Protein AF-A0A6J1WD34-F1 (afdb_monomer_lite)

Organism: NCBI:txid8663

pLDDT: mean 87.08, std 13.47, range [46.47, 98.19]

InterPro domains:
  IPR000719 Protein kinase domain [PF00069] (3-119)
  I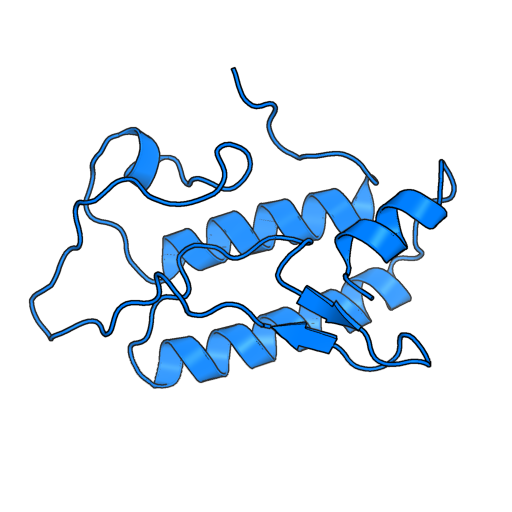PR000719 Protein kinase domain [PS50011] (1-121)
  IPR000719 Protein kinase domain [SM00220] (1-118)
  IPR008271 Serine/threonine-protein kinase, active site [PS00108] (39-51)
  IPR011009 Protein kinase-like domain superfamily [SSF56112] (1-119)
  IPR051997 Serine/threonine-protein kinase NEK [PTHR44535] (1-121)

Sequence (121 aa):
GTLAEFIHKRGNSLLDEETILHFFVQILLALHHVHAKQILHRDLKTQNILLDKHHTTLKIGDFGISKILSSKSKAYTVVGTPCYISPELCEGKPYNQKSDIWALGCVLYELASLKRAFEAA

Radius of gyration: 14.38 Å; chains: 1; bounding box: 38×21×40 Å

Foldseek 3Di:
DFQLVVLVVCPQPADDPVLLVQVLVLVVVQLVVCVVQQKDQLADARRQWDADPVSNHIDGHDSVVMDRDDPPDQDQDQDYDQLLADPCSVVSHRDGSVSVVSSSVQRSCCNGGVDGPDDDD

Structure (mmCIF, N/CA/C/O backbone):
data_AF-A0A6J1WD34-F1
#
_entry.id   AF-A0A6J1WD34-F1
#
loop_
_atom_site.group_PDB
_atom_site.id
_atom_site.type_symbol
_atom_site.label_atom_id
_atom_site.label_alt_id
_atom_site.label_comp_id
_atom_site.label_asym_id
_atom_site.label_entity_id
_atom_site.label_seq_id
_atom_site.pdbx_PDB_ins_code
_atom_site.Cartn_x
_atom_site.Cartn_y
_atom_site.Cartn_z
_atom_site.occupancy
_atom_site.B_iso_or_equiv
_atom_site.auth_seq_id
_atom_site.auth_comp_id
_atom_site.auth_asym_id
_atom_site.auth_atom_id
_atom_site.pdbx_PDB_model_num
ATOM 1 N N . GLY A 1 1 ? -9.732 13.173 0.255 1.00 90.69 1 GLY A N 1
ATOM 2 C CA . GLY A 1 1 ? -8.483 13.157 1.039 1.00 90.69 1 GLY A CA 1
ATOM 3 C C . GLY A 1 1 ? -7.698 11.916 0.691 1.00 90.69 1 GLY A C 1
ATOM 4 O O . GLY A 1 1 ? -8.150 11.146 -0.157 1.00 90.69 1 GLY A O 1
ATOM 5 N N . THR A 1 2 ? -6.544 11.721 1.313 1.00 96.31 2 THR A N 1
ATOM 6 C CA . THR A 1 2 ? -5.728 10.512 1.109 1.00 96.31 2 THR A CA 1
ATOM 7 C C . THR A 1 2 ? -6.132 9.398 2.075 1.00 96.31 2 THR A C 1
ATOM 9 O O . THR A 1 2 ? -6.750 9.647 3.114 1.00 96.31 2 THR A O 1
ATOM 12 N N . LEU A 1 3 ? -5.766 8.157 1.761 1.00 96.12 3 LEU A N 1
ATOM 13 C CA . LEU A 1 3 ? -5.929 7.032 2.676 1.00 96.12 3 LEU A CA 1
ATOM 14 C C . LEU A 1 3 ? -5.092 7.233 3.949 1.00 96.12 3 LEU A C 1
ATOM 16 O O . LEU A 1 3 ? -5.537 6.876 5.035 1.00 96.12 3 LEU A O 1
ATOM 20 N N . ALA A 1 4 ? -3.928 7.881 3.840 1.00 95.19 4 ALA A N 1
ATOM 21 C CA . ALA A 1 4 ? -3.111 8.265 4.991 1.00 95.19 4 ALA A CA 1
ATOM 22 C C . ALA A 1 4 ? -3.855 9.218 5.944 1.00 95.19 4 ALA A C 1
ATOM 24 O O . ALA A 1 4 ? -3.865 8.998 7.154 1.00 95.19 4 ALA A O 1
ATOM 25 N N . GLU A 1 5 ? -4.522 10.249 5.416 1.00 95.12 5 GLU A N 1
ATOM 26 C CA . GLU A 1 5 ? -5.353 11.157 6.222 1.00 95.12 5 GLU A CA 1
ATOM 27 C C . GLU A 1 5 ? -6.519 10.422 6.887 1.00 95.12 5 GLU A C 1
ATOM 29 O O . GLU A 1 5 ? -6.859 10.709 8.035 1.00 95.12 5 GLU A O 1
ATOM 34 N N . PHE A 1 6 ? -7.138 9.480 6.170 1.00 95.12 6 PHE A N 1
ATOM 35 C CA . PHE A 1 6 ? -8.225 8.662 6.699 1.00 95.12 6 PHE A CA 1
ATOM 36 C C . PHE A 1 6 ? -7.760 7.797 7.877 1.00 95.12 6 PHE A C 1
ATOM 38 O O . PHE A 1 6 ? -8.377 7.849 8.939 1.00 95.12 6 PHE A O 1
ATOM 45 N N . ILE A 1 7 ? -6.644 7.075 7.724 1.00 94.31 7 ILE A N 1
ATOM 46 C CA . ILE A 1 7 ? -6.031 6.257 8.783 1.00 94.31 7 ILE A CA 1
ATOM 47 C C . ILE A 1 7 ? -5.653 7.134 9.982 1.00 94.31 7 ILE A C 1
ATOM 49 O O . ILE A 1 7 ? -5.998 6.808 11.113 1.00 94.31 7 ILE A O 1
ATOM 53 N N . HIS A 1 8 ? -5.017 8.287 9.753 1.00 92.81 8 HIS A N 1
ATOM 54 C CA . HIS A 1 8 ? -4.606 9.185 10.833 1.00 92.81 8 HIS A CA 1
ATOM 55 C C . HIS A 1 8 ? -5.797 9.692 11.665 1.00 92.81 8 HIS A C 1
ATOM 57 O O . HIS A 1 8 ? -5.732 9.730 12.893 1.00 92.81 8 HIS A O 1
ATOM 63 N N . LYS A 1 9 ? -6.923 10.014 11.014 1.00 94.00 9 LYS A N 1
ATOM 64 C CA . LYS A 1 9 ? -8.153 10.461 11.690 1.00 94.00 9 LYS A CA 1
ATOM 65 C C . LYS A 1 9 ? -8.818 9.379 12.548 1.00 94.00 9 LYS A C 1
ATOM 67 O O . LYS A 1 9 ? -9.636 9.726 13.396 1.00 94.00 9 LYS A O 1
ATOM 72 N N . ARG A 1 10 ? -8.483 8.095 12.366 1.00 91.81 10 ARG A N 1
ATOM 73 C CA . ARG A 1 10 ? -8.979 7.001 13.224 1.00 91.81 10 ARG A CA 1
ATOM 74 C C . ARG A 1 10 ? -8.360 7.018 14.623 1.00 91.81 10 ARG A C 1
ATOM 76 O O . ARG A 1 10 ? -8.938 6.430 15.539 1.00 91.81 10 ARG A O 1
ATOM 83 N N . GLY A 1 11 ? -7.204 7.664 14.805 1.00 87.81 11 GLY A N 1
ATOM 84 C CA . GLY A 1 11 ? -6.457 7.621 16.062 1.00 87.81 11 GLY A CA 1
ATOM 85 C C . GLY A 1 11 ? -6.078 6.181 16.420 1.00 87.81 11 GLY A C 1
ATOM 86 O O . GLY A 1 11 ? -5.279 5.569 15.724 1.00 87.81 11 GLY A O 1
ATOM 87 N N . ASN A 1 12 ? -6.690 5.632 17.475 1.00 89.00 12 ASN A N 1
ATOM 88 C CA . ASN A 1 12 ? -6.480 4.246 17.927 1.00 89.00 12 ASN A CA 1
ATOM 89 C C . ASN A 1 12 ? -7.657 3.305 17.603 1.00 89.00 12 ASN A C 1
ATOM 91 O O . ASN A 1 12 ? -7.682 2.164 18.062 1.00 89.00 12 ASN A O 1
ATOM 95 N N . SER A 1 13 ? -8.659 3.769 16.850 1.00 95.62 13 SER A N 1
ATOM 96 C CA . SER A 1 13 ? -9.820 2.954 16.484 1.00 95.62 13 SER A CA 1
ATOM 97 C C . SER A 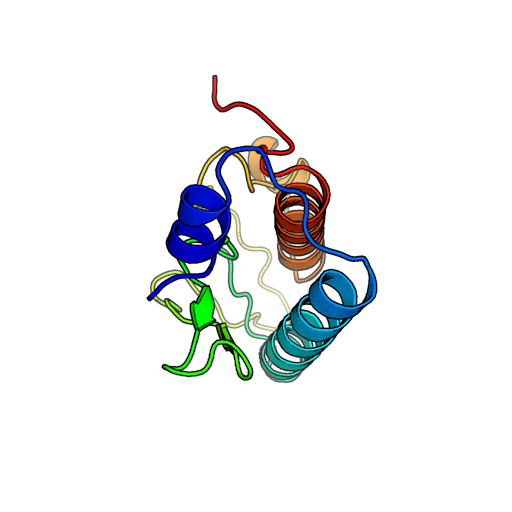1 13 ? -9.525 2.135 15.227 1.00 95.62 13 SER A C 1
ATOM 99 O O . SER A 1 13 ? -9.638 2.639 14.106 1.00 95.62 13 SER A O 1
ATOM 101 N N . LEU A 1 14 ? -9.146 0.867 15.413 1.00 96.00 14 LEU A N 1
ATOM 102 C CA . LEU A 1 14 ? -8.874 -0.065 14.313 1.00 96.00 14 LEU A CA 1
ATOM 103 C C . LEU A 1 14 ? -10.059 -0.158 13.345 1.00 96.00 14 LEU A C 1
ATOM 105 O O . LEU A 1 14 ? -11.213 0.028 13.740 1.00 96.00 14 LEU A O 1
ATOM 109 N N . LEU A 1 15 ? -9.760 -0.398 12.071 1.00 96.00 15 LEU A N 1
ATOM 110 C CA . LEU A 1 15 ? -10.770 -0.686 11.057 1.00 96.00 15 LEU A CA 1
ATOM 111 C C . LEU A 1 15 ? -11.268 -2.123 11.232 1.00 96.00 15 LEU A C 1
ATOM 113 O O . LEU A 1 15 ? -10.508 -3.005 11.631 1.00 96.00 15 LEU A O 1
ATOM 117 N N . ASP A 1 16 ? -12.539 -2.351 10.930 1.00 96.81 16 ASP A N 1
ATOM 118 C CA . ASP A 1 16 ? -13.072 -3.698 10.783 1.00 96.81 16 ASP A CA 1
ATOM 119 C C . ASP A 1 16 ? -12.511 -4.370 9.521 1.00 96.81 16 ASP A C 1
ATOM 121 O O . ASP A 1 16 ? -12.131 -3.718 8.544 1.00 96.81 16 ASP A O 1
ATOM 125 N N . GLU A 1 17 ? -12.459 -5.699 9.556 1.00 97.62 17 GLU A N 1
ATOM 126 C CA . GLU A 1 17 ? -11.895 -6.510 8.479 1.00 97.62 17 GLU A CA 1
ATOM 127 C C . GLU A 1 17 ? -12.630 -6.308 7.149 1.00 97.62 17 GLU A C 1
ATOM 129 O O . GLU A 1 17 ? -11.990 -6.251 6.101 1.00 97.62 17 GLU A O 1
ATOM 134 N N . GLU A 1 18 ? -13.951 -6.127 7.180 1.00 97.38 18 GLU A N 1
ATOM 135 C CA . GLU A 1 18 ? -14.758 -5.904 5.980 1.00 97.38 18 GLU A CA 1
ATOM 136 C C . GLU A 1 18 ? -14.342 -4.613 5.262 1.00 97.38 18 GLU A C 1
ATOM 138 O O . GLU A 1 18 ? -14.065 -4.629 4.061 1.00 97.38 18 GLU A O 1
ATOM 143 N N . THR A 1 19 ? -14.187 -3.514 6.003 1.00 96.12 19 THR A N 1
ATOM 144 C CA . THR A 1 19 ? -13.678 -2.243 5.470 1.00 96.12 19 THR A CA 1
ATOM 145 C C . THR A 1 19 ? -12.254 -2.386 4.930 1.00 96.12 19 THR A C 1
ATOM 147 O O . THR A 1 19 ? -11.947 -1.876 3.846 1.00 96.12 19 THR A O 1
ATOM 150 N N . ILE A 1 20 ? -11.378 -3.100 5.649 1.00 97.88 20 ILE A N 1
ATOM 151 C CA . ILE A 1 20 ? -9.997 -3.347 5.206 1.00 97.88 20 ILE A CA 1
ATOM 152 C C . ILE A 1 20 ? -9.993 -4.103 3.876 1.00 97.88 20 ILE A C 1
ATOM 154 O O . ILE A 1 20 ? -9.315 -3.680 2.938 1.00 97.88 20 ILE A O 1
ATOM 158 N N . LEU A 1 21 ? -10.761 -5.189 3.768 1.00 98.00 21 LEU A N 1
ATOM 159 C CA . LEU A 1 21 ? -10.853 -6.003 2.558 1.00 98.00 21 LEU A CA 1
ATOM 160 C C . LEU A 1 21 ? -11.481 -5.225 1.399 1.00 98.00 21 LEU A C 1
ATOM 162 O O . LEU A 1 21 ? -10.984 -5.310 0.275 1.00 98.00 21 LEU A O 1
ATOM 166 N N . HIS A 1 22 ? -12.508 -4.413 1.664 1.00 97.25 22 HIS A N 1
ATOM 167 C CA . HIS A 1 22 ? -13.140 -3.558 0.657 1.00 97.25 22 HIS A CA 1
ATOM 168 C C . HIS A 1 22 ? -12.144 -2.578 0.027 1.00 97.25 22 HIS A C 1
ATOM 170 O O . HIS A 1 22 ? -12.105 -2.417 -1.197 1.00 97.25 22 HIS A O 1
ATOM 176 N N . PHE A 1 23 ? -11.289 -1.951 0.838 1.00 98.00 23 PHE A N 1
ATOM 177 C CA . PHE A 1 23 ? -10.208 -1.112 0.321 1.00 98.00 23 PHE A CA 1
ATOM 178 C C . PHE A 1 23 ? -9.123 -1.946 -0.362 1.00 98.00 23 PHE A C 1
ATOM 180 O O . PHE A 1 23 ? -8.711 -1.642 -1.482 1.00 98.00 23 PHE A O 1
ATOM 187 N N . PHE A 1 24 ? -8.679 -3.033 0.259 1.00 98.06 24 PHE A N 1
ATOM 188 C CA . PHE A 1 24 ? -7.603 -3.859 -0.278 1.00 98.06 24 PHE A CA 1
ATOM 189 C C . PHE A 1 24 ? -7.918 -4.400 -1.680 1.00 98.06 24 PHE A C 1
ATOM 191 O O . PHE A 1 24 ? -7.084 -4.296 -2.582 1.00 98.06 24 PHE A O 1
ATOM 198 N N . VAL A 1 25 ? -9.143 -4.889 -1.902 1.00 98.12 25 VAL A N 1
ATOM 199 C CA . VAL A 1 25 ? -9.602 -5.386 -3.208 1.00 98.12 25 VAL A CA 1
ATOM 200 C C . VAL A 1 25 ? -9.557 -4.290 -4.270 1.00 98.12 25 VAL A C 1
ATOM 202 O O . VAL A 1 25 ? -9.051 -4.523 -5.367 1.00 98.12 25 VAL A O 1
ATOM 205 N N . GLN A 1 26 ? -10.026 -3.078 -3.967 1.00 98.19 26 GLN A N 1
ATOM 206 C CA . GLN A 1 26 ? -9.979 -1.977 -4.932 1.00 98.19 26 GLN A CA 1
ATOM 207 C C . GLN A 1 26 ? -8.536 -1.581 -5.289 1.00 98.19 26 GLN A C 1
ATOM 209 O O . GLN A 1 26 ? -8.249 -1.330 -6.462 1.00 98.19 26 GLN A O 1
ATOM 214 N N . ILE A 1 27 ? -7.617 -1.557 -4.312 1.00 97.94 27 ILE A N 1
ATOM 215 C CA . ILE A 1 27 ? -6.199 -1.238 -4.563 1.00 97.94 27 ILE A CA 1
ATOM 216 C C . ILE A 1 27 ? -5.583 -2.331 -5.438 1.00 97.94 27 ILE A C 1
ATOM 218 O O . ILE A 1 27 ? -4.912 -2.026 -6.422 1.00 97.94 27 ILE A O 1
ATOM 222 N N . LEU A 1 28 ? -5.857 -3.599 -5.124 1.00 97.44 28 LEU A N 1
ATOM 223 C CA . LEU A 1 28 ? -5.371 -4.744 -5.886 1.00 97.44 28 LEU A CA 1
ATOM 224 C C . LEU A 1 28 ? -5.874 -4.721 -7.337 1.00 97.44 28 LEU A C 1
ATOM 226 O O . LEU A 1 28 ? -5.084 -4.930 -8.255 1.00 97.44 28 LEU A O 1
ATOM 230 N N . LEU A 1 29 ? -7.157 -4.420 -7.564 1.00 98.00 29 LEU A N 1
ATOM 231 C CA . LEU A 1 29 ? -7.737 -4.301 -8.908 1.00 98.00 29 LEU A CA 1
ATOM 232 C C . LEU A 1 29 ? -7.113 -3.148 -9.704 1.00 98.00 29 LEU A C 1
ATOM 234 O O . LEU A 1 29 ? -6.780 -3.311 -10.882 1.00 98.00 29 LEU A O 1
ATOM 238 N N . ALA A 1 30 ? -6.915 -1.993 -9.066 1.00 96.69 30 ALA A N 1
ATOM 239 C CA . ALA A 1 30 ? -6.247 -0.857 -9.690 1.00 96.69 30 ALA A CA 1
ATOM 240 C C . ALA A 1 30 ? -4.791 -1.194 -10.049 1.00 96.69 30 ALA A C 1
ATOM 242 O O . ALA A 1 30 ? -4.354 -0.933 -11.171 1.00 96.69 30 ALA A O 1
ATOM 243 N N . LEU A 1 31 ? -4.057 -1.837 -9.140 1.00 96.12 31 LEU A N 1
ATOM 244 C CA . LEU A 1 31 ? -2.672 -2.237 -9.372 1.00 96.12 31 LEU A CA 1
ATOM 245 C C . LEU A 1 31 ? -2.565 -3.306 -10.468 1.00 96.12 31 LEU A C 1
ATOM 247 O O . LEU A 1 31 ? -1.719 -3.197 -11.354 1.00 96.12 31 LEU A O 1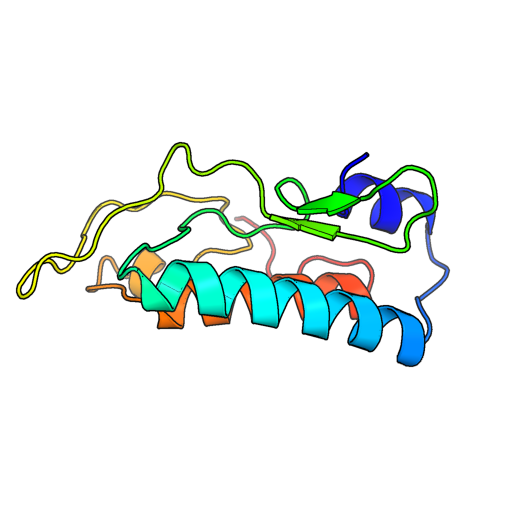
ATOM 251 N N . HIS A 1 32 ? -3.481 -4.276 -10.485 1.00 96.25 32 HIS A N 1
ATOM 252 C CA . HIS A 1 32 ? -3.590 -5.267 -11.552 1.00 96.25 32 HIS A CA 1
ATOM 253 C C . HIS A 1 32 ? -3.777 -4.602 -12.925 1.00 96.25 32 HIS A C 1
ATOM 255 O O . HIS A 1 32 ? -3.094 -4.951 -13.887 1.00 96.25 32 HIS A O 1
ATOM 261 N N . HIS A 1 33 ? -4.643 -3.588 -13.017 1.00 95.75 33 HIS A N 1
ATOM 262 C CA . HIS A 1 33 ? -4.869 -2.837 -14.255 1.00 95.75 33 HIS A CA 1
ATOM 263 C C . HIS A 1 33 ? -3.626 -2.075 -14.750 1.00 95.75 33 HIS A C 1
ATOM 265 O O . HIS A 1 33 ? -3.424 -1.940 -15.965 1.00 95.75 33 HIS A O 1
ATOM 271 N N . VAL A 1 34 ? -2.812 -1.560 -13.825 1.00 93.38 34 VAL A N 1
ATOM 272 C CA . VAL A 1 34 ? -1.533 -0.888 -14.106 1.00 93.38 34 VAL A CA 1
ATOM 273 C C . VAL A 1 34 ? -0.500 -1.907 -14.597 1.00 93.38 34 VAL A C 1
ATOM 275 O O . VAL A 1 34 ? 0.090 -1.735 -15.666 1.00 93.38 34 VAL A O 1
ATOM 278 N N . HIS A 1 35 ? -0.346 -3.022 -13.881 1.00 93.69 35 HIS A N 1
ATOM 279 C CA . HIS A 1 35 ? 0.584 -4.102 -14.224 1.00 93.69 35 HIS A CA 1
ATOM 280 C C . HIS A 1 35 ? 0.252 -4.773 -15.560 1.00 93.69 35 HIS A C 1
ATOM 282 O O . HIS A 1 35 ? 1.165 -5.096 -16.322 1.00 93.69 35 HIS A O 1
ATOM 288 N N . ALA A 1 36 ? -1.032 -4.907 -15.906 1.00 94.00 36 ALA A N 1
ATOM 289 C CA . ALA A 1 36 ? -1.472 -5.430 -17.202 1.00 94.00 36 ALA A CA 1
ATOM 290 C C . ALA A 1 36 ? -0.970 -4.587 -18.391 1.00 94.00 36 ALA A C 1
ATOM 292 O O . ALA A 1 36 ? -0.796 -5.107 -19.490 1.00 94.00 36 ALA A O 1
ATOM 293 N N . LYS A 1 37 ? -0.677 -3.298 -18.171 1.00 92.00 37 LYS A N 1
ATOM 294 C CA . LYS A 1 37 ? -0.085 -2.389 -19.171 1.00 92.00 37 LYS A CA 1
ATOM 295 C C . LYS A 1 37 ? 1.439 -2.355 -19.126 1.00 92.00 37 LYS A C 1
ATOM 297 O O . LYS A 1 37 ? 2.040 -1.471 -19.727 1.00 92.00 37 LYS A O 1
ATOM 302 N N . GLN A 1 38 ? 2.064 -3.286 -18.404 1.00 88.25 38 GLN A N 1
ATOM 303 C CA . GLN A 1 38 ? 3.507 -3.307 -18.173 1.00 88.25 38 GLN A CA 1
ATOM 304 C C . GLN A 1 38 ? 4.017 -2.034 -17.480 1.00 88.25 38 GLN A C 1
ATOM 306 O O . GLN A 1 38 ? 5.161 -1.642 -17.672 1.00 88.25 38 GLN A O 1
ATOM 311 N N . ILE A 1 39 ? 3.190 -1.376 -16.665 1.00 89.19 39 ILE A N 1
ATOM 312 C CA . ILE A 1 39 ? 3.590 -0.196 -15.892 1.00 89.19 39 ILE A CA 1
ATOM 313 C C . ILE A 1 39 ? 3.910 -0.634 -14.461 1.00 89.19 39 ILE A C 1
ATOM 315 O O . ILE A 1 39 ? 3.180 -1.435 -13.884 1.00 89.19 39 ILE A O 1
ATOM 319 N N . LEU A 1 40 ? 4.995 -0.109 -13.892 1.00 89.25 40 LEU A N 1
ATOM 320 C CA . LEU A 1 40 ? 5.289 -0.169 -12.459 1.00 89.25 40 LEU A CA 1
ATOM 321 C C . LEU A 1 40 ? 4.880 1.133 -11.786 1.00 89.25 40 LEU A C 1
ATOM 323 O O . LEU A 1 40 ? 5.224 2.199 -12.304 1.00 89.25 40 LEU A O 1
ATOM 327 N N . HIS A 1 41 ? 4.228 1.048 -10.627 1.00 89.81 41 HIS A N 1
ATOM 328 C CA . HIS A 1 41 ? 3.836 2.232 -9.867 1.00 89.81 41 HIS A CA 1
ATOM 329 C C . HIS A 1 41 ? 5.045 2.886 -9.184 1.00 89.81 41 HIS A C 1
ATOM 331 O O . HIS A 1 41 ? 5.299 4.071 -9.396 1.00 89.81 41 HIS A O 1
ATOM 337 N N . ARG A 1 42 ? 5.831 2.096 -8.432 1.00 87.00 42 ARG A N 1
ATOM 338 C CA . ARG A 1 42 ? 7.079 2.468 -7.726 1.00 87.00 42 ARG A CA 1
ATOM 339 C C . ARG A 1 42 ? 6.956 3.401 -6.516 1.00 87.00 42 ARG A C 1
ATOM 341 O O . ARG A 1 42 ? 7.904 3.464 -5.745 1.00 87.00 42 ARG A O 1
ATOM 348 N N . ASP A 1 43 ? 5.828 4.079 -6.311 1.00 87.12 43 ASP A N 1
ATOM 349 C CA . ASP A 1 43 ? 5.558 4.841 -5.072 1.00 87.12 43 ASP A CA 1
ATOM 350 C C . ASP A 1 43 ? 4.184 4.514 -4.472 1.00 87.12 43 ASP A C 1
ATOM 352 O O . ASP A 1 43 ? 3.395 5.398 -4.143 1.00 87.12 43 ASP A O 1
ATOM 356 N N . LEU A 1 44 ? 3.825 3.227 -4.425 1.00 93.88 44 LEU A N 1
ATOM 357 C CA . LEU A 1 44 ? 2.543 2.830 -3.844 1.00 93.88 44 LEU A CA 1
ATOM 358 C C . LEU A 1 44 ? 2.608 3.017 -2.322 1.00 93.88 44 LEU A C 1
ATOM 360 O O . LEU A 1 44 ? 3.376 2.344 -1.643 1.00 93.88 44 LEU A O 1
ATOM 364 N N . LYS A 1 45 ? 1.804 3.941 -1.793 1.00 92.94 45 LYS A N 1
ATOM 365 C CA . LYS A 1 45 ? 1.730 4.269 -0.363 1.00 92.94 45 LYS A CA 1
ATOM 366 C C . LYS A 1 45 ? 0.375 4.872 -0.019 1.00 92.94 45 LYS A C 1
ATOM 368 O O . LYS A 1 45 ? -0.318 5.380 -0.900 1.00 92.94 45 LYS A O 1
ATOM 373 N N . THR A 1 46 ? 0.015 4.891 1.262 1.00 94.50 46 THR A N 1
ATOM 374 C CA . THR A 1 46 ? -1.282 5.415 1.734 1.00 94.50 46 THR A CA 1
ATOM 375 C C . THR A 1 46 ? -1.511 6.892 1.369 1.00 94.50 46 THR A C 1
ATOM 377 O O . THR A 1 46 ? -2.651 7.312 1.178 1.00 94.50 46 THR A O 1
ATOM 380 N N . GLN A 1 47 ? -0.449 7.685 1.188 1.00 94.62 47 GLN A N 1
ATOM 381 C CA . GLN A 1 47 ? -0.539 9.084 0.733 1.00 94.62 47 GLN A CA 1
ATOM 382 C C . GLN A 1 47 ? -0.915 9.217 -0.751 1.00 94.62 47 GLN A C 1
ATOM 384 O O . GLN A 1 47 ? -1.554 10.192 -1.132 1.00 94.62 47 GLN A O 1
ATOM 389 N N . ASN A 1 48 ? -0.571 8.222 -1.572 1.00 95.38 48 ASN A N 1
ATOM 390 C CA . ASN A 1 48 ? -0.843 8.217 -3.012 1.00 95.38 48 ASN A CA 1
ATOM 391 C C . ASN A 1 48 ? -2.144 7.473 -3.351 1.00 95.38 48 ASN A C 1
ATOM 393 O O . ASN A 1 48 ? -2.446 7.230 -4.515 1.00 95.38 48 ASN A O 1
ATOM 397 N N . ILE A 1 49 ? -2.941 7.106 -2.346 1.00 96.94 49 ILE A N 1
ATOM 398 C CA . ILE A 1 49 ? -4.263 6.506 -2.529 1.00 96.94 49 ILE A CA 1
ATOM 399 C C . ILE A 1 49 ? -5.299 7.544 -2.118 1.00 96.94 49 ILE A C 1
ATOM 401 O O . ILE A 1 49 ? -5.309 8.010 -0.981 1.00 96.94 49 ILE A O 1
ATOM 405 N N . LEU A 1 50 ? -6.165 7.918 -3.052 1.00 97.12 50 LEU A N 1
ATOM 406 C CA . LEU A 1 50 ? -7.194 8.931 -2.855 1.00 97.12 50 LEU A CA 1
ATOM 407 C C . LEU A 1 50 ? -8.531 8.269 -2.546 1.00 97.12 50 LEU A C 1
ATOM 409 O O . LEU A 1 50 ? -8.896 7.288 -3.190 1.00 97.12 50 LEU A O 1
ATOM 413 N N . LEU A 1 51 ? -9.268 8.852 -1.605 1.00 96.81 51 LEU A N 1
ATOM 414 C CA . LEU A 1 51 ? -10.635 8.472 -1.267 1.00 96.81 51 LEU A CA 1
ATOM 415 C C . LEU A 1 51 ? -11.621 9.529 -1.762 1.00 96.81 51 LEU A C 1
ATOM 417 O O . LEU A 1 51 ? -11.364 10.739 -1.669 1.00 96.81 51 LEU A O 1
ATOM 421 N N . ASP A 1 52 ? -12.764 9.060 -2.256 1.00 95.06 52 ASP A N 1
ATOM 422 C CA . ASP A 1 52 ? -13.901 9.913 -2.573 1.00 95.06 52 ASP A CA 1
ATOM 423 C C . ASP A 1 52 ? -14.528 10.522 -1.304 1.00 95.06 52 ASP A C 1
ATOM 425 O O . ASP A 1 52 ? -14.186 10.173 -0.173 1.00 95.06 52 ASP A O 1
ATOM 429 N N . LYS A 1 53 ? -15.472 11.452 -1.483 1.00 92.69 53 LYS A N 1
ATOM 430 C CA . LYS A 1 53 ? -16.114 12.164 -0.364 1.00 92.69 53 LYS A CA 1
ATOM 431 C C . LYS A 1 53 ? -16.892 11.246 0.588 1.00 92.69 53 LYS A C 1
ATOM 433 O O . LYS A 1 53 ? -17.116 11.634 1.729 1.00 92.69 53 LYS A O 1
ATOM 438 N N . HIS A 1 54 ? -17.315 10.070 0.120 1.00 92.94 54 HIS A N 1
ATOM 439 C CA . HIS A 1 54 ? -18.049 9.093 0.921 1.00 92.94 54 HIS A CA 1
ATOM 440 C C . HIS A 1 54 ? -17.155 7.992 1.512 1.00 92.94 54 HIS A C 1
ATOM 442 O O . HIS A 1 54 ? -17.666 7.145 2.235 1.00 92.94 54 HIS A O 1
ATOM 448 N N . HIS A 1 55 ? -15.847 7.997 1.228 1.00 91.56 55 HIS A N 1
ATOM 449 C CA . HIS A 1 55 ? -14.899 6.946 1.624 1.00 91.56 55 HIS A CA 1
ATOM 450 C C . HIS A 1 55 ? -15.319 5.533 1.176 1.00 91.56 55 HIS A C 1
ATOM 452 O O . HIS A 1 55 ? -15.056 4.547 1.858 1.00 91.56 55 HIS A O 1
ATOM 458 N N . THR A 1 56 ? -15.972 5.431 0.021 1.00 91.25 56 THR A N 1
ATOM 459 C CA . THR A 1 56 ? -16.450 4.163 -0.555 1.00 91.25 56 THR A CA 1
ATOM 460 C C . THR A 1 56 ? -15.589 3.707 -1.722 1.00 91.25 56 THR A C 1
ATOM 462 O O . THR A 1 56 ? -15.405 2.505 -1.932 1.00 91.25 56 THR A O 1
ATOM 465 N N . THR A 1 57 ? -15.058 4.671 -2.476 1.00 94.69 57 THR A N 1
ATOM 466 C CA . THR A 1 57 ? -14.284 4.442 -3.690 1.00 94.69 57 THR A CA 1
ATOM 467 C C . THR A 1 57 ? -12.881 4.982 -3.503 1.00 94.69 57 THR A C 1
ATOM 469 O O . THR A 1 57 ? -12.703 6.136 -3.102 1.00 94.69 57 THR A O 1
ATOM 472 N N . LEU A 1 58 ? -11.890 4.174 -3.872 1.00 95.75 58 LEU A N 1
ATOM 473 C CA . LEU A 1 58 ? -10.499 4.601 -3.906 1.00 95.75 58 LEU A CA 1
ATOM 474 C C . LEU A 1 58 ? -9.917 4.627 -5.313 1.00 95.75 58 LEU A C 1
ATOM 476 O O . LEU A 1 58 ? -10.370 3.937 -6.229 1.00 95.75 58 LEU A O 1
ATOM 480 N N . LYS A 1 59 ? -8.884 5.449 -5.479 1.00 94.75 59 LYS A N 1
ATOM 481 C CA . LYS A 1 59 ? -8.091 5.535 -6.705 1.00 94.75 59 LYS A CA 1
ATOM 482 C C . LYS A 1 59 ? -6.618 5.666 -6.351 1.00 94.75 59 LYS A C 1
ATOM 484 O O . LYS A 1 59 ? -6.256 6.484 -5.509 1.00 94.75 59 LYS A O 1
ATOM 489 N N . ILE A 1 60 ? -5.778 4.881 -7.018 1.00 94.81 60 ILE A N 1
ATOM 490 C CA . ILE A 1 60 ? -4.326 5.060 -6.968 1.00 94.81 60 ILE A CA 1
ATOM 491 C C . ILE A 1 60 ? -3.981 6.313 -7.783 1.00 94.81 60 ILE A C 1
ATOM 493 O O . ILE A 1 60 ? -4.447 6.467 -8.915 1.00 94.81 60 ILE A O 1
ATOM 497 N N . GLY A 1 61 ? -3.213 7.215 -7.186 1.00 89.75 61 GLY A N 1
ATOM 498 C CA . GLY A 1 61 ? -2.695 8.436 -7.790 1.00 89.75 61 GLY A CA 1
ATOM 499 C C . GLY A 1 61 ? -1.167 8.477 -7.761 1.00 89.75 61 GLY A C 1
ATOM 500 O O . GLY A 1 61 ? -0.525 7.550 -7.294 1.00 89.75 61 GLY A O 1
ATOM 501 N N . ASP A 1 62 ? -0.616 9.584 -8.257 1.00 83.06 62 ASP A N 1
ATOM 502 C CA . ASP A 1 62 ? 0.824 9.861 -8.363 1.00 83.06 62 ASP A CA 1
ATOM 503 C C . ASP A 1 62 ? 1.656 8.791 -9.096 1.00 83.06 62 ASP A C 1
ATOM 505 O O . ASP A 1 62 ? 2.397 7.993 -8.524 1.00 83.06 62 ASP A O 1
ATOM 509 N N . PHE A 1 63 ? 1.581 8.856 -10.426 1.00 79.88 63 PHE A N 1
ATOM 510 C CA . PHE A 1 63 ? 2.412 8.071 -11.336 1.00 79.88 63 PHE A CA 1
ATOM 511 C C . PHE A 1 63 ? 3.715 8.803 -11.719 1.00 79.88 63 PHE A C 1
ATOM 513 O O . PHE A 1 63 ? 4.342 8.462 -12.724 1.00 79.88 63 PHE A O 1
ATOM 520 N N . GLY A 1 64 ? 4.137 9.824 -10.957 1.00 64.94 64 GLY A N 1
ATOM 521 C CA . GLY A 1 64 ? 5.254 10.711 -11.314 1.00 64.94 64 GLY A CA 1
ATOM 522 C C . GLY A 1 64 ? 6.606 10.006 -11.468 1.00 64.94 64 GLY A C 1
ATOM 523 O O . GLY A 1 64 ? 7.470 10.473 -12.208 1.00 64.94 64 GLY A O 1
ATOM 524 N N . ILE A 1 65 ? 6.777 8.846 -10.827 1.00 64.56 65 ILE A N 1
ATOM 525 C CA . ILE A 1 65 ? 7.972 7.997 -10.956 1.00 64.56 65 ILE A CA 1
ATOM 526 C C . ILE A 1 65 ? 7.689 6.635 -11.600 1.00 64.56 65 ILE A C 1
ATOM 528 O O . ILE A 1 65 ? 8.566 5.760 -11.616 1.00 64.56 65 ILE A O 1
ATOM 532 N N . SER A 1 66 ? 6.485 6.437 -12.138 1.00 71.31 66 SER A N 1
ATOM 533 C CA . SER A 1 66 ? 6.097 5.182 -12.772 1.00 71.31 66 SER A CA 1
ATOM 534 C C . SER A 1 66 ? 6.922 4.900 -14.024 1.00 71.31 66 SER A C 1
ATOM 536 O O . SER A 1 66 ? 7.416 5.803 -14.700 1.00 71.31 66 SER A O 1
ATOM 538 N N . LYS A 1 67 ? 7.117 3.616 -14.332 1.00 72.75 67 LYS A N 1
ATOM 539 C CA . LYS A 1 67 ? 7.984 3.194 -15.440 1.00 72.75 67 LYS A CA 1
ATOM 540 C C . LYS A 1 67 ? 7.347 2.070 -16.242 1.00 72.75 67 LYS A C 1
ATOM 542 O O . LYS A 1 67 ? 6.916 1.077 -15.665 1.00 72.75 67 LYS A O 1
ATOM 547 N N . ILE A 1 68 ? 7.340 2.212 -17.568 1.00 74.94 68 ILE A N 1
ATOM 548 C CA . ILE A 1 68 ? 6.967 1.130 -18.485 1.00 74.94 68 ILE A CA 1
ATOM 549 C C . ILE A 1 68 ? 8.118 0.119 -18.531 1.00 74.94 68 ILE A C 1
ATOM 551 O O . ILE A 1 68 ? 9.269 0.478 -18.794 1.00 74.94 68 ILE A O 1
ATOM 555 N N . LEU A 1 69 ? 7.806 -1.146 -18.277 1.00 63.03 69 LEU A N 1
ATOM 556 C CA . LEU A 1 69 ? 8.700 -2.273 -18.478 1.00 63.03 69 LEU A CA 1
ATOM 557 C C . LEU A 1 69 ? 8.791 -2.561 -19.981 1.00 63.03 69 LEU A C 1
ATOM 559 O O . LEU A 1 69 ? 7.854 -3.057 -20.597 1.00 63.03 69 LEU A O 1
ATOM 563 N N . SER A 1 70 ? 9.936 -2.250 -20.582 1.00 56.97 70 SER A N 1
ATOM 564 C CA . SER A 1 70 ? 10.327 -2.818 -21.874 1.00 56.97 70 SER A CA 1
ATOM 565 C C . SER A 1 70 ? 10.827 -4.249 -21.650 1.00 56.97 70 SER A C 1
ATOM 567 O O . SER A 1 70 ? 11.326 -4.565 -20.570 1.00 56.97 70 SER A O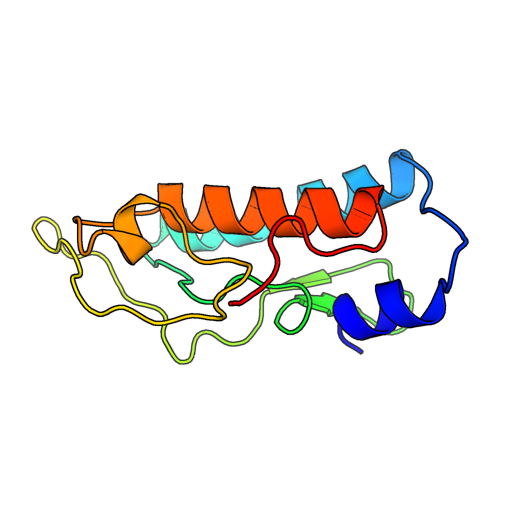 1
ATOM 569 N N . SER A 1 71 ? 10.742 -5.123 -22.657 1.00 48.59 71 SER A N 1
ATOM 570 C CA . SER A 1 71 ? 10.989 -6.579 -22.567 1.00 48.59 71 SER A CA 1
ATOM 571 C C . SER A 1 71 ? 12.379 -7.005 -22.050 1.00 48.59 71 SER A C 1
ATOM 573 O O . SER A 1 71 ? 12.633 -8.193 -21.866 1.00 48.59 71 SER A O 1
ATOM 575 N N . LYS A 1 72 ? 13.279 -6.052 -21.773 1.00 48.56 72 LYS A N 1
ATOM 576 C CA . LYS A 1 72 ? 14.606 -6.258 -21.167 1.00 48.56 72 LYS A CA 1
ATOM 577 C C . LYS A 1 72 ? 14.904 -5.344 -19.969 1.00 48.56 72 LYS A C 1
ATOM 579 O O . LYS A 1 72 ? 16.000 -5.404 -19.415 1.00 48.56 72 LYS A O 1
ATOM 584 N N . SER A 1 73 ? 13.987 -4.463 -19.569 1.00 46.47 73 SER A N 1
ATOM 585 C CA . SER A 1 73 ? 14.304 -3.387 -18.630 1.00 46.47 73 SER A CA 1
ATOM 586 C C . SER A 1 73 ? 14.107 -3.820 -17.182 1.00 46.47 73 SER A C 1
ATOM 588 O O . SER A 1 73 ? 13.048 -3.626 -16.589 1.00 46.47 73 SER A O 1
ATOM 590 N N . LYS A 1 74 ? 15.178 -4.341 -16.592 1.00 52.84 74 LYS A N 1
ATOM 591 C CA . LYS A 1 74 ? 15.416 -4.202 -15.156 1.00 52.84 74 LYS A CA 1
ATOM 592 C C . LYS A 1 74 ? 15.639 -2.717 -14.881 1.00 52.84 74 LYS A C 1
ATOM 594 O O . LYS A 1 74 ? 16.367 -2.050 -15.619 1.00 52.84 74 LYS A O 1
ATOM 599 N N . ALA A 1 75 ? 14.955 -2.166 -13.892 1.00 56.66 75 ALA A N 1
ATOM 600 C CA . ALA A 1 75 ? 15.201 -0.800 -13.467 1.00 56.66 75 ALA A CA 1
ATOM 601 C C . ALA A 1 75 ? 16.068 -0.827 -12.198 1.00 56.66 75 ALA A C 1
ATOM 603 O O . ALA A 1 75 ? 16.004 -1.782 -11.432 1.00 56.66 75 ALA A O 1
ATOM 604 N N . TYR A 1 76 ? 16.942 0.171 -12.045 1.00 53.56 76 TYR A N 1
ATOM 605 C CA . TYR A 1 76 ? 18.053 0.141 -11.077 1.00 53.56 76 TYR A CA 1
ATOM 606 C C . TYR A 1 76 ? 18.084 1.365 -10.145 1.00 53.56 76 TYR A C 1
ATOM 608 O O . TYR A 1 76 ? 18.880 1.416 -9.218 1.00 53.56 76 TYR A O 1
ATOM 616 N N . THR A 1 77 ? 17.234 2.370 -10.379 1.00 57.06 77 THR A N 1
ATOM 617 C CA . THR A 1 77 ? 17.188 3.585 -9.552 1.00 57.06 77 THR A CA 1
ATOM 618 C C . THR A 1 77 ? 16.371 3.339 -8.288 1.00 57.06 77 THR A C 1
ATOM 620 O O . THR A 1 77 ? 15.169 3.068 -8.399 1.00 57.06 77 THR A O 1
ATOM 623 N N . VAL A 1 78 ? 17.010 3.492 -7.125 1.00 59.34 78 VAL A N 1
ATOM 624 C CA . VAL A 1 78 ? 16.343 3.550 -5.817 1.00 59.34 78 VAL A CA 1
ATOM 625 C C . VAL A 1 78 ? 15.484 4.811 -5.779 1.00 59.34 78 VAL A C 1
ATOM 627 O O . VAL A 1 78 ? 15.994 5.927 -5.833 1.00 59.34 78 VAL A O 1
ATOM 630 N N . VAL A 1 79 ? 14.170 4.627 -5.758 1.00 60.50 79 VAL A N 1
ATOM 631 C CA . VAL A 1 79 ? 13.168 5.686 -5.597 1.00 60.50 79 VAL A CA 1
ATOM 632 C C . VAL A 1 79 ? 12.025 5.133 -4.753 1.00 60.50 79 VAL A C 1
ATOM 634 O O . VAL A 1 79 ? 11.822 3.919 -4.730 1.00 60.50 79 VAL A O 1
ATOM 637 N N . GLY A 1 80 ? 11.269 6.021 -4.116 1.00 60.06 80 GLY A N 1
ATOM 638 C CA . GLY A 1 80 ? 10.122 5.671 -3.283 1.00 60.06 80 GLY A CA 1
ATOM 639 C C . GLY A 1 80 ? 10.287 6.157 -1.848 1.00 60.06 80 GLY A C 1
ATOM 640 O O . GLY A 1 80 ? 11.303 6.743 -1.471 1.00 60.06 80 GLY A O 1
ATOM 641 N N . THR A 1 81 ? 9.258 5.927 -1.043 1.00 72.38 81 THR A N 1
ATOM 642 C CA . THR A 1 81 ? 9.248 6.305 0.375 1.00 72.38 81 THR A CA 1
ATOM 643 C C . THR A 1 81 ? 9.859 5.174 1.216 1.00 72.38 81 THR A C 1
ATOM 645 O O . THR A 1 81 ? 9.338 4.063 1.122 1.00 72.38 81 THR A O 1
ATOM 648 N N . PRO A 1 82 ? 10.896 5.406 2.055 1.00 77.12 82 PRO A N 1
ATOM 649 C CA . PRO A 1 82 ? 11.694 4.349 2.700 1.00 77.12 82 PRO A CA 1
ATOM 650 C C . PRO A 1 82 ? 10.902 3.207 3.353 1.00 77.12 82 PRO A C 1
ATOM 652 O O . PRO A 1 82 ? 11.239 2.044 3.164 1.00 77.12 82 PRO A O 1
ATOM 655 N N . CYS A 1 83 ? 9.794 3.516 4.034 1.00 83.06 83 CYS A N 1
ATOM 656 C CA . CYS A 1 83 ? 8.939 2.532 4.715 1.00 83.06 83 CYS A CA 1
ATOM 657 C C . CYS A 1 83 ? 8.199 1.546 3.780 1.00 83.06 83 CYS A C 1
ATOM 659 O O . CYS A 1 83 ? 7.601 0.584 4.257 1.00 83.06 83 CYS A O 1
ATOM 661 N N . TYR A 1 84 ? 8.202 1.793 2.467 1.00 85.06 84 TYR A N 1
ATOM 662 C CA . TYR A 1 84 ? 7.520 0.984 1.445 1.00 85.06 84 TYR A CA 1
ATOM 663 C C . TYR A 1 84 ? 8.497 0.354 0.447 1.00 85.06 84 TYR A C 1
ATOM 665 O O . TYR A 1 84 ? 8.069 -0.328 -0.485 1.00 85.06 84 TYR A O 1
ATOM 673 N N . ILE A 1 85 ? 9.802 0.593 0.612 1.00 86.25 85 ILE A N 1
ATOM 674 C CA . ILE A 1 85 ? 10.825 0.070 -0.291 1.00 86.25 85 ILE A CA 1
ATOM 675 C C . ILE A 1 85 ? 10.973 -1.436 -0.052 1.00 86.25 85 ILE A C 1
ATOM 677 O O . ILE A 1 85 ? 11.084 -1.892 1.086 1.00 86.25 85 ILE A O 1
ATOM 681 N N . SER A 1 86 ? 10.947 -2.215 -1.133 1.00 89.81 86 SER A N 1
ATOM 682 C CA . SER A 1 86 ? 11.124 -3.664 -1.063 1.00 89.81 86 SER A CA 1
ATOM 683 C C . SER A 1 86 ? 12.596 -4.053 -0.856 1.00 89.81 86 SER A C 1
ATOM 685 O O . SER A 1 86 ? 13.489 -3.285 -1.232 1.00 89.81 86 SER A O 1
ATOM 687 N N . PRO A 1 87 ? 12.892 -5.244 -0.299 1.00 89.75 87 PRO A N 1
ATOM 688 C CA . PRO A 1 87 ? 14.266 -5.670 -0.028 1.00 89.75 87 PRO A CA 1
ATOM 689 C C . PRO A 1 87 ? 15.166 -5.616 -1.266 1.00 89.75 87 PRO A C 1
ATOM 691 O O . PRO A 1 87 ? 16.290 -5.125 -1.204 1.00 89.75 87 PRO A O 1
ATOM 694 N N . GLU A 1 88 ? 14.659 -6.038 -2.426 1.00 84.62 88 GLU A N 1
ATOM 695 C CA . GLU A 1 88 ? 15.414 -5.988 -3.674 1.00 84.62 88 GLU A CA 1
ATOM 696 C C . GLU A 1 88 ? 15.726 -4.556 -4.134 1.00 84.62 88 GLU A C 1
ATOM 698 O O . GLU A 1 88 ? 16.795 -4.326 -4.694 1.00 84.62 88 GLU A O 1
ATOM 703 N N . LEU A 1 89 ? 14.853 -3.579 -3.864 1.00 83.62 89 LEU A N 1
ATOM 704 C CA . LEU A 1 89 ? 15.144 -2.168 -4.133 1.00 83.62 89 LEU A CA 1
ATOM 705 C C . LEU A 1 89 ? 16.219 -1.626 -3.181 1.00 83.62 89 LEU A C 1
ATOM 707 O O . LEU A 1 89 ? 17.120 -0.926 -3.643 1.00 83.62 89 LEU A O 1
ATOM 711 N N . CYS A 1 90 ? 16.164 -1.973 -1.890 1.00 83.12 90 CYS A N 1
ATOM 712 C CA . CYS A 1 90 ? 17.190 -1.598 -0.906 1.00 83.12 90 CYS A CA 1
ATOM 713 C C . CYS A 1 90 ? 18.574 -2.144 -1.282 1.00 83.12 90 CYS A C 1
ATOM 715 O O . CYS A 1 90 ? 19.584 -1.464 -1.130 1.00 83.12 90 CYS A O 1
ATOM 717 N N . GLU A 1 91 ? 18.617 -3.363 -1.815 1.00 84.06 91 GLU A N 1
ATOM 718 C CA . GLU A 1 91 ? 19.847 -4.039 -2.232 1.00 84.06 91 GLU A CA 1
ATOM 719 C C . GLU A 1 91 ? 20.327 -3.625 -3.637 1.00 84.06 91 GLU A C 1
ATOM 721 O O . GLU A 1 91 ? 21.285 -4.201 -4.157 1.00 84.06 91 GLU A O 1
ATOM 726 N N . GLY A 1 92 ? 19.656 -2.669 -4.295 1.00 79.12 92 GLY A N 1
ATOM 727 C CA . GLY A 1 92 ? 19.979 -2.247 -5.664 1.00 79.12 92 GLY A CA 1
ATOM 728 C C . GLY A 1 92 ? 19.788 -3.355 -6.708 1.00 79.12 92 GLY A C 1
ATOM 729 O O . GLY A 1 92 ? 20.338 -3.291 -7.814 1.00 79.12 92 GLY A O 1
ATOM 730 N N . LYS A 1 93 ? 19.028 -4.399 -6.364 1.00 80.88 93 LYS A N 1
ATOM 731 C CA . LYS A 1 93 ? 18.719 -5.516 -7.248 1.00 80.88 93 LYS A CA 1
ATOM 732 C C . LYS A 1 93 ? 17.640 -5.118 -8.258 1.00 80.88 93 LYS A C 1
ATOM 734 O O . LYS A 1 93 ? 16.866 -4.182 -8.055 1.00 80.88 93 LYS A O 1
ATOM 739 N N . PRO A 1 94 ? 17.555 -5.856 -9.375 1.00 76.12 94 PRO A N 1
ATOM 740 C CA . PRO A 1 94 ? 16.474 -5.689 -10.328 1.00 76.12 94 PRO A CA 1
ATOM 741 C C . PRO A 1 94 ? 15.102 -5.853 -9.680 1.00 76.12 94 PRO A C 1
ATOM 743 O O . PRO A 1 94 ? 14.785 -6.927 -9.173 1.00 76.12 94 PRO A O 1
ATOM 746 N N . TYR A 1 95 ? 14.276 -4.821 -9.782 1.00 77.69 95 TYR A N 1
ATOM 747 C CA . TYR A 1 95 ? 12.901 -4.848 -9.303 1.00 77.69 95 TYR A CA 1
ATOM 748 C C . TYR A 1 95 ? 11.903 -5.006 -10.452 1.00 77.69 95 TYR A C 1
ATOM 750 O O . TYR A 1 95 ? 12.199 -4.720 -11.619 1.00 77.69 95 TYR A O 1
ATOM 758 N N . ASN A 1 96 ? 10.713 -5.500 -10.122 1.00 84.56 96 ASN A N 1
ATOM 759 C CA . ASN A 1 96 ? 9.626 -5.750 -11.064 1.00 84.56 96 ASN A CA 1
ATOM 760 C C . ASN A 1 96 ? 8.272 -5.499 -10.376 1.00 84.56 96 ASN A C 1
ATOM 762 O O . ASN A 1 96 ? 8.202 -4.852 -9.336 1.00 84.56 96 ASN A O 1
ATOM 766 N N . GLN A 1 97 ? 7.188 -6.023 -10.948 1.00 91.31 97 GLN A N 1
ATOM 767 C CA . GLN A 1 97 ? 5.832 -5.878 -10.407 1.00 91.31 97 GLN A CA 1
ATOM 768 C C . GLN A 1 97 ? 5.700 -6.377 -8.957 1.00 91.31 97 GLN A C 1
ATOM 770 O O . GLN A 1 97 ? 4.853 -5.883 -8.222 1.00 91.31 97 GLN A O 1
ATOM 775 N N . LYS A 1 98 ? 6.549 -7.316 -8.508 1.00 92.94 98 LYS A N 1
ATOM 776 C CA . LYS A 1 98 ? 6.540 -7.832 -7.129 1.00 92.94 98 LYS A CA 1
ATOM 777 C C . LYS A 1 98 ? 6.949 -6.790 -6.091 1.00 92.94 98 LYS A C 1
ATOM 779 O O . LYS A 1 98 ? 6.509 -6.890 -4.952 1.00 92.94 98 LYS A O 1
ATOM 784 N N . SER A 1 99 ? 7.693 -5.766 -6.484 1.00 91.69 99 SER A N 1
ATOM 785 C CA . SER A 1 99 ? 8.062 -4.670 -5.588 1.00 91.69 99 SER A CA 1
ATOM 786 C C . SER A 1 99 ? 6.860 -3.775 -5.275 1.00 91.69 99 SER A C 1
ATOM 788 O O . SER A 1 99 ? 6.698 -3.338 -4.141 1.00 91.69 99 SER A O 1
ATOM 790 N N . ASP A 1 100 ? 5.936 -3.601 -6.229 1.00 93.56 100 ASP A N 1
ATOM 791 C CA . ASP A 1 100 ? 4.644 -2.964 -5.945 1.00 93.56 100 ASP A CA 1
ATOM 792 C C . ASP A 1 100 ? 3.759 -3.860 -5.048 1.00 93.56 100 ASP A C 1
ATOM 794 O O . ASP A 1 100 ? 2.999 -3.348 -4.232 1.00 93.56 100 ASP A O 1
ATOM 798 N N . ILE A 1 101 ? 3.871 -5.196 -5.151 1.00 96.69 101 ILE A N 1
ATOM 799 C CA . ILE A 1 101 ? 3.160 -6.136 -4.258 1.00 96.69 101 ILE A CA 1
ATOM 800 C C . ILE A 1 101 ? 3.690 -6.055 -2.821 1.00 96.69 101 ILE A C 1
ATOM 802 O O . ILE A 1 101 ? 2.905 -6.126 -1.879 1.00 96.69 101 ILE A O 1
ATOM 806 N N . TRP A 1 102 ? 4.998 -5.860 -2.636 1.00 95.94 102 TRP A N 1
ATOM 807 C CA . TRP A 1 102 ? 5.570 -5.579 -1.318 1.00 95.94 102 TRP A CA 1
ATOM 808 C C . TRP A 1 102 ? 4.971 -4.306 -0.713 1.00 95.94 102 TRP A C 1
ATOM 810 O O . TRP A 1 102 ? 4.449 -4.332 0.401 1.00 95.94 102 TRP A O 1
ATOM 820 N N . ALA A 1 103 ? 4.971 -3.211 -1.477 1.00 95.38 103 ALA A N 1
ATOM 821 C CA . ALA A 1 103 ? 4.391 -1.945 -1.043 1.00 95.38 103 ALA A CA 1
ATOM 822 C C . ALA A 1 103 ? 2.884 -2.067 -0.733 1.00 95.38 103 ALA A C 1
ATOM 824 O O . ALA A 1 103 ? 2.408 -1.502 0.252 1.00 95.38 103 ALA A O 1
ATOM 825 N N . LEU A 1 104 ? 2.140 -2.863 -1.511 1.00 97.56 104 LEU A N 1
ATOM 826 C CA . LEU A 1 104 ? 0.745 -3.209 -1.225 1.00 97.56 104 LEU A CA 1
ATOM 827 C C . LEU A 1 104 ? 0.598 -3.943 0.121 1.00 97.56 104 LEU A C 1
ATOM 829 O O . LEU A 1 104 ? -0.339 -3.664 0.868 1.00 97.56 104 LEU A O 1
ATOM 833 N N . GLY A 1 105 ? 1.532 -4.835 0.459 1.00 97.88 105 GLY A N 1
ATOM 834 C CA . GLY A 1 105 ? 1.603 -5.478 1.773 1.00 97.88 105 GLY A CA 1
ATOM 835 C C . GLY A 1 105 ? 1.803 -4.475 2.913 1.00 97.88 105 GLY A C 1
ATOM 836 O O . GLY A 1 105 ? 1.103 -4.556 3.922 1.00 97.88 105 GLY A O 1
ATOM 837 N N . CYS A 1 106 ? 2.678 -3.479 2.736 1.00 97.19 106 CYS A N 1
ATOM 838 C CA . CYS A 1 106 ? 2.839 -2.389 3.707 1.00 97.19 106 CYS A CA 1
ATOM 839 C C . CYS A 1 106 ? 1.539 -1.589 3.892 1.00 97.19 106 CYS A C 1
ATOM 841 O O . CYS A 1 106 ? 1.155 -1.300 5.024 1.00 97.19 106 CYS A O 1
ATOM 843 N N . VAL A 1 107 ? 0.824 -1.286 2.801 1.00 97.31 107 VAL A N 1
ATOM 844 C CA . VAL A 1 107 ? -0.480 -0.603 2.864 1.00 97.31 107 VAL A CA 1
ATOM 845 C C . VAL A 1 107 ? -1.522 -1.444 3.611 1.00 97.31 107 VAL A C 1
ATOM 847 O O . VAL A 1 107 ? -2.256 -0.904 4.435 1.00 97.31 107 VAL A O 1
ATOM 850 N N . LEU A 1 108 ? -1.579 -2.760 3.371 1.00 98.19 108 LEU A N 1
ATOM 851 C CA . LEU A 1 108 ? -2.478 -3.660 4.104 1.00 98.19 108 LEU A CA 1
ATOM 852 C C . LEU A 1 108 ? -2.156 -3.681 5.603 1.00 98.19 108 LEU A C 1
ATOM 854 O O . LEU A 1 108 ? -3.063 -3.609 6.431 1.00 98.19 108 LEU A O 1
ATOM 858 N N . TYR A 1 109 ? -0.872 -3.734 5.955 1.00 97.56 109 TYR A N 1
ATOM 859 C CA . TYR A 1 109 ? -0.434 -3.675 7.346 1.00 97.56 109 TYR A CA 1
ATOM 860 C C . TYR A 1 109 ? -0.854 -2.361 8.020 1.00 97.56 109 TYR A C 1
ATOM 862 O O . TYR A 1 109 ? -1.343 -2.375 9.150 1.00 97.56 109 TYR A O 1
ATOM 870 N N . GLU A 1 110 ? -0.715 -1.226 7.332 1.00 95.94 110 GLU A N 1
ATOM 871 C CA . GLU A 1 110 ? -1.175 0.073 7.836 1.00 95.94 110 GLU A CA 1
ATOM 872 C C . GLU A 1 110 ? -2.686 0.130 8.040 1.00 95.94 110 GLU A C 1
ATOM 874 O O . GLU A 1 110 ? -3.140 0.660 9.051 1.00 95.94 110 GLU A O 1
ATOM 879 N N . LEU A 1 111 ? -3.469 -0.437 7.123 1.00 97.00 111 LEU A N 1
ATOM 880 C CA . LEU A 1 111 ? -4.921 -0.531 7.281 1.00 97.00 111 LEU A CA 1
ATOM 881 C C . LEU A 1 111 ? -5.308 -1.366 8.509 1.00 97.00 111 LEU A C 1
ATOM 883 O O . LEU A 1 111 ? -6.209 -0.982 9.251 1.00 97.00 111 LEU A O 1
ATOM 887 N N . ALA A 1 112 ? -4.606 -2.477 8.740 1.00 97.38 112 ALA A N 1
ATOM 888 C CA . ALA A 1 112 ? -4.898 -3.403 9.831 1.00 97.38 112 ALA A CA 1
ATOM 889 C C . ALA A 1 112 ? -4.398 -2.926 11.206 1.00 97.38 112 ALA A C 1
ATOM 891 O O . ALA A 1 112 ? -4.986 -3.272 12.227 1.00 97.38 112 ALA A O 1
ATOM 892 N N . SER A 1 113 ? -3.311 -2.149 11.252 1.00 95.56 113 SER A N 1
ATOM 893 C CA . SER A 1 113 ? -2.628 -1.795 12.508 1.00 95.56 113 SER A CA 1
ATOM 894 C C . SER A 1 113 ? -2.611 -0.301 12.834 1.00 95.56 113 SER A C 1
ATOM 896 O O . SER A 1 113 ? -2.219 0.067 13.943 1.00 95.56 113 SER A O 1
ATOM 898 N N . LEU A 1 114 ? -2.991 0.558 11.880 1.00 94.62 114 LEU A N 1
ATOM 899 C CA . LEU A 1 114 ? -2.827 2.020 11.913 1.00 94.62 114 LEU A CA 1
ATOM 900 C C . LEU A 1 114 ? -1.364 2.480 12.089 1.00 94.62 114 LEU A C 1
ATOM 902 O O . LEU A 1 114 ? -1.101 3.635 12.424 1.00 94.62 114 LEU A O 1
ATOM 906 N N . LYS A 1 115 ? -0.399 1.580 11.864 1.00 92.44 115 LYS A N 1
ATOM 907 C CA . LYS A 1 115 ? 1.043 1.806 12.013 1.00 92.44 115 LYS A CA 1
ATOM 908 C C . LYS A 1 115 ? 1.771 1.401 10.742 1.00 92.44 115 LYS A C 1
ATOM 910 O O . LYS A 1 115 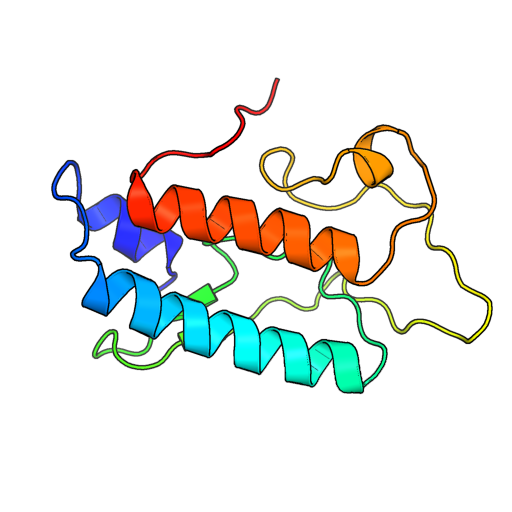? 1.329 0.520 10.012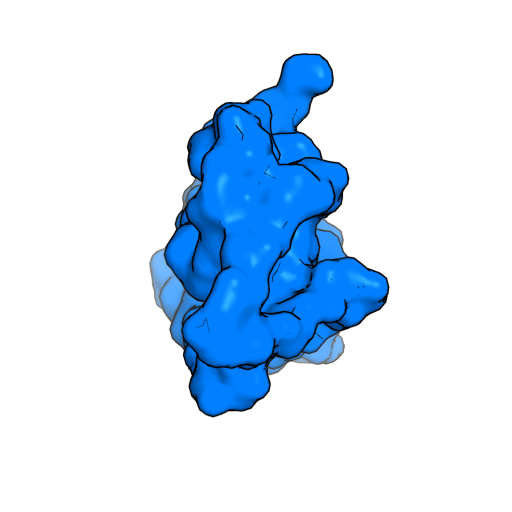 1.00 92.44 115 LYS A O 1
ATOM 915 N N . ARG A 1 116 ? 2.932 2.009 10.500 1.00 92.12 116 ARG A N 1
ATOM 916 C CA . ARG A 1 116 ? 3.815 1.590 9.403 1.00 92.12 116 ARG A CA 1
ATOM 917 C C . ARG A 1 116 ? 4.394 0.206 9.697 1.00 92.12 116 ARG A C 1
ATOM 919 O O . ARG A 1 116 ? 4.738 -0.079 10.840 1.00 92.12 116 ARG A O 1
ATOM 926 N N . ALA A 1 117 ? 4.518 -0.624 8.661 1.00 92.00 117 ALA A N 1
ATOM 927 C CA . ALA A 1 117 ? 5.125 -1.954 8.769 1.00 92.00 117 ALA A CA 1
ATOM 928 C C . ALA A 1 117 ? 6.621 -1.884 9.100 1.00 92.00 117 ALA A C 1
ATOM 930 O O . ALA A 1 117 ? 7.128 -2.687 9.878 1.00 92.00 117 ALA A O 1
ATOM 931 N N . PHE A 1 118 ? 7.306 -0.895 8.525 1.00 91.44 118 PHE A N 1
ATOM 932 C CA . PHE A 1 118 ? 8.727 -0.652 8.721 1.00 91.44 118 PHE A CA 1
ATOM 933 C C . PHE A 1 118 ? 8.958 0.819 9.056 1.00 91.44 118 PHE A C 1
ATOM 935 O O . PHE A 1 118 ? 8.355 1.716 8.455 1.00 91.44 118 PHE A O 1
ATOM 942 N N . GLU A 1 119 ? 9.843 1.070 10.011 1.00 78.56 119 GLU A N 1
ATOM 943 C CA . GLU A 1 119 ? 10.319 2.413 10.319 1.00 78.56 119 GLU A CA 1
ATOM 944 C C . GLU A 1 119 ? 11.416 2.809 9.325 1.00 78.56 119 GLU A C 1
ATOM 946 O O . GLU A 1 119 ? 12.193 1.971 8.866 1.00 78.56 119 GLU A O 1
ATOM 951 N N . ALA A 1 120 ? 11.445 4.086 8.945 1.00 65.69 120 ALA A N 1
ATOM 952 C CA . ALA A 1 120 ? 12.579 4.625 8.207 1.00 65.69 120 ALA A CA 1
ATOM 953 C C . ALA A 1 120 ? 13.705 4.884 9.214 1.00 65.69 120 ALA A C 1
ATOM 955 O O . ALA A 1 120 ? 13.448 5.524 10.234 1.00 65.69 120 ALA A O 1
ATOM 956 N N . ALA A 1 121 ? 14.902 4.371 8.930 1.00 51.62 121 ALA A N 1
ATOM 957 C CA . ALA A 1 121 ? 16.118 4.737 9.653 1.00 51.62 121 ALA A CA 1
ATOM 958 C C . ALA A 1 121 ? 16.554 6.170 9.314 1.00 51.62 121 ALA A C 1
ATOM 960 O O . ALA A 1 121 ? 16.323 6.594 8.155 1.00 51.62 121 ALA A O 1
#

Secondary structure (DSSP, 8-state):
-BHHHHHHHTTT-PPPHHHHHHHHHHHHHHHHHHHTTTEE-S--SGGGEEE-TTSS-EEE---TT-EE--TT--B----S-GGG--HHHHTTPPB-HHHHHHHHHHHHHHHHHSS-SS---